Protein AF-A0A7L3KDL0-F1 (afdb_monomer)

Radius of gyration: 12.26 Å; Cα contacts (8 Å, |Δi|>4): 92; chains: 1; bounding box: 28×21×29 Å

Organism: NCBI:txid626378

Nearest PDB structures (foldseek):
  4pjo-assembly4_s  TM=9.500E-01  e=6.116E-06  Homo sapiens
  8i0p-assembly1_j  TM=9.154E-01  e=2.529E-06  Homo sapiens
  8y6o-assembly1_s  TM=9.030E-01  e=6.487E-06  Homo sapiens
  8xi2-assembly1_e  TM=9.488E-01  e=4.268E-05  Chlamydomonas reinhardtii
  8ro1-assembly1_e  TM=9.508E-01  e=1.161E-04  Caenorhabditis elegans

pLDDT: mean 87.26, std 13.69, range [44.25, 96.44]

Foldseek 3Di:
DQDDPDDQDWDWAADPVCNQKIKIFGFRDADPVGPTDGDQIWIAGNPVRDIDTDDD

InterPro domains:
  IPR001163 Sm domain, eukaryotic/archaea-type [PF01423] (10-52)
  IPR001163 Sm domain, eukaryotic/archaea-type [SM00651] (1-56)
  IPR010920 LSM domain superfamily [SSF50182] (5-51)
  IPR027078 Small nuclear ribonucleoprotein E [PTHR11193] (6-56)
  IPR027078 Small nuclear ribonucleoprotein E [cd01718] (1-56)
  IPR047575 Sm domain [PS52002] (1-56)

S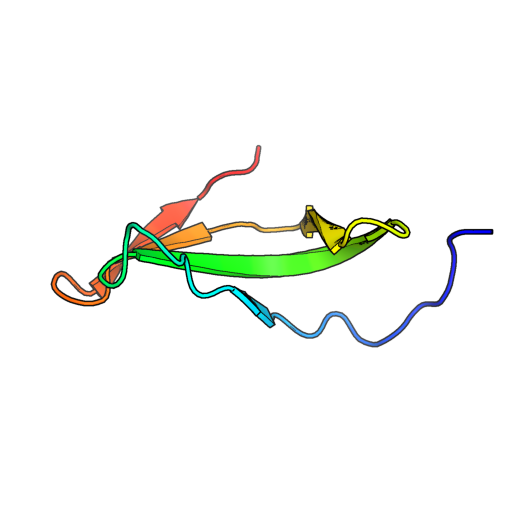equence (56 aa):
LLFHHSQRSRIQVWLYEQVNMRIEGCIIGFDEYMNLVLDDAEEIHSKTKSRKQLGR

Solvent-accessible surface area (backbone atoms only — not comp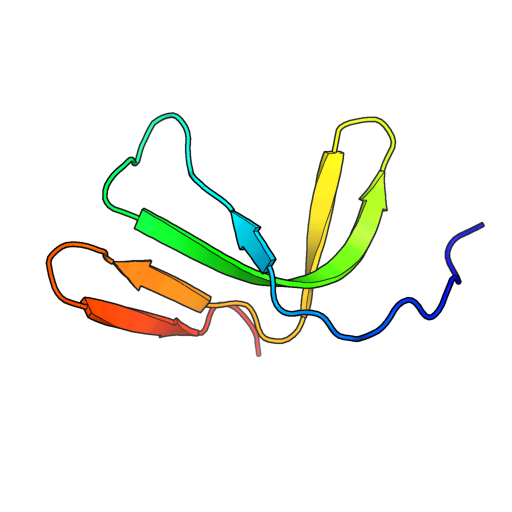arable to full-atom values): 3571 Å² total; per-residue (Å²): 139,93,82,77,92,64,77,87,55,69,44,77,46,80,42,88,90,45,75,56,41,32,42,33,22,23,74,78,45,69,53,99,84,64,54,74,41,59,45,84,23,28,43,36,31,69,86,79,68,47,73,42,79,73,65,132

Secondary structure (DSSP, 8-state):
---------EEEEEPSS-TTEEEEEEEEEE-TT--EEEEEEEEEETTT--EEE---

Structure (mmCIF, N/CA/C/O backbone):
data_AF-A0A7L3KDL0-F1
#
_entry.id   AF-A0A7L3KDL0-F1
#
loop_
_atom_site.group_PDB
_atom_site.id
_atom_site.type_symbol
_atom_site.label_atom_id
_atom_site.label_alt_id
_atom_site.label_comp_id
_atom_site.label_asym_id
_atom_site.label_entity_id
_atom_site.label_seq_id
_atom_site.pdbx_PDB_ins_code
_atom_site.Cartn_x
_atom_site.Cartn_y
_atom_site.Cartn_z
_atom_site.occupancy
_atom_site.B_iso_or_equiv
_atom_site.auth_seq_id
_atom_site.auth_comp_id
_atom_site.auth_asym_id
_atom_site.auth_atom_id
_atom_site.pdbx_PDB_model_num
ATOM 1 N N . LEU A 1 1 ? 15.119 1.718 -16.470 1.00 44.25 1 LEU A N 1
ATOM 2 C CA . LEU A 1 1 ? 15.745 0.398 -16.214 1.00 44.25 1 LEU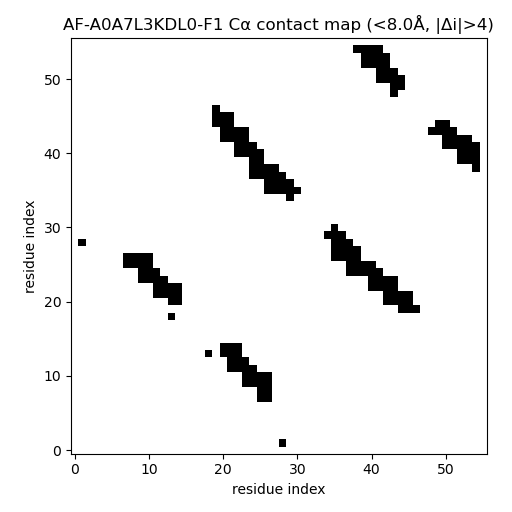 A CA 1
ATOM 3 C C . LEU A 1 1 ? 15.083 -0.190 -14.975 1.00 44.25 1 LEU A C 1
ATOM 5 O O . LEU A 1 1 ? 15.450 0.196 -13.878 1.00 44.25 1 LEU A O 1
ATOM 9 N N . LEU A 1 2 ?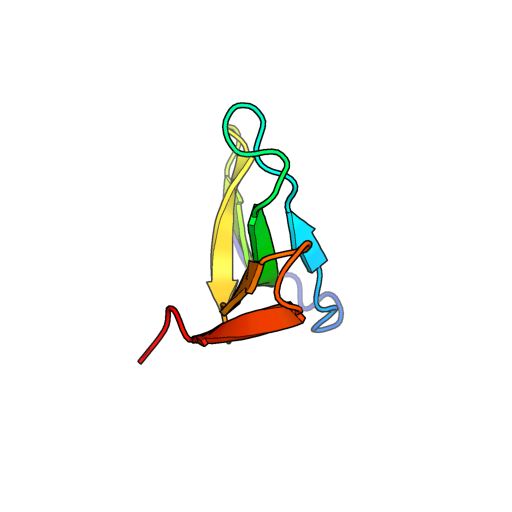 14.056 -1.026 -15.134 1.00 52.53 2 LEU A N 1
ATOM 10 C CA . LEU A 1 2 ? 13.284 -1.564 -14.007 1.00 52.53 2 LEU A CA 1
ATOM 11 C C . LEU A 1 2 ? 13.449 -3.078 -13.930 1.00 52.53 2 LEU A C 1
ATOM 13 O O . LEU A 1 2 ? 12.548 -3.805 -14.308 1.00 52.53 2 LEU A O 1
ATOM 17 N N . PHE A 1 3 ? 14.605 -3.537 -13.453 1.00 65.25 3 PHE A N 1
ATOM 18 C CA . PHE A 1 3 ? 14.726 -4.863 -12.848 1.00 65.25 3 PHE A CA 1
ATOM 19 C C . PHE A 1 3 ? 15.825 -4.816 -11.788 1.00 65.25 3 PHE A C 1
ATOM 21 O O . PHE A 1 3 ? 17.013 -4.882 -12.096 1.00 65.25 3 PHE A O 1
ATOM 28 N N . HIS A 1 4 ? 15.420 -4.717 -10.525 1.00 52.44 4 HIS A N 1
ATOM 29 C CA . HIS A 1 4 ? 16.232 -5.217 -9.428 1.00 52.44 4 HIS A CA 1
ATOM 30 C C . HIS A 1 4 ? 15.333 -6.104 -8.577 1.00 52.44 4 HIS A C 1
ATOM 32 O O . HIS A 1 4 ? 14.380 -5.633 -7.959 1.00 52.44 4 HIS A O 1
ATOM 38 N N . HIS A 1 5 ? 15.602 -7.408 -8.635 1.00 58.62 5 HIS A N 1
ATOM 39 C CA . HIS A 1 5 ? 15.004 -8.427 -7.784 1.00 58.62 5 HIS A CA 1
ATOM 40 C C . HIS A 1 5 ? 15.486 -8.203 -6.347 1.00 58.62 5 HIS A C 1
ATOM 42 O O . HIS A 1 5 ? 16.380 -8.881 -5.848 1.00 58.62 5 HIS A O 1
ATOM 48 N N . SER A 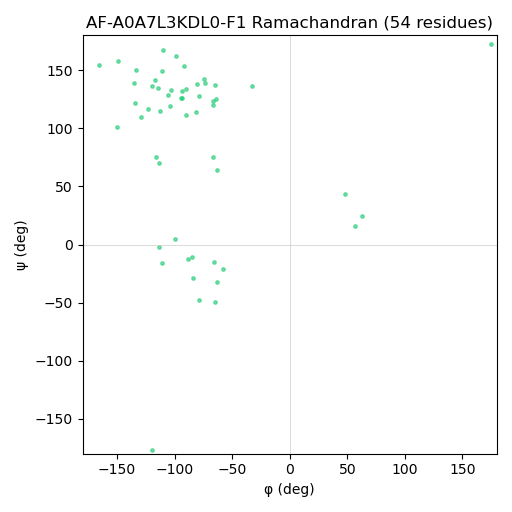1 6 ? 14.924 -7.192 -5.701 1.00 55.78 6 SER A N 1
ATOM 49 C CA . SER A 1 6 ? 14.945 -7.069 -4.255 1.00 55.78 6 SER A CA 1
ATOM 50 C C . SER A 1 6 ? 13.840 -7.979 -3.732 1.00 55.78 6 SER A C 1
ATOM 52 O O . SER A 1 6 ? 12.777 -8.071 -4.342 1.00 55.78 6 SER A O 1
ATOM 54 N N . GLN A 1 7 ? 14.126 -8.710 -2.657 1.00 59.94 7 GLN A N 1
ATOM 55 C CA . GLN A 1 7 ? 13.230 -9.651 -1.976 1.00 59.94 7 GLN A CA 1
ATOM 56 C C . GLN A 1 7 ? 11.762 -9.189 -2.045 1.00 59.94 7 GLN A C 1
ATOM 58 O O . GLN A 1 7 ? 11.514 -8.000 -1.839 1.00 59.94 7 GLN A O 1
ATOM 63 N N . ARG A 1 8 ? 10.810 -10.101 -2.337 1.00 72.50 8 ARG A N 1
ATOM 64 C CA . ARG A 1 8 ? 9.345 -9.858 -2.305 1.00 72.50 8 ARG A CA 1
ATOM 65 C C . ARG A 1 8 ? 8.891 -9.515 -0.877 1.00 72.50 8 ARG A C 1
ATOM 67 O O . ARG A 1 8 ? 8.170 -10.261 -0.220 1.00 72.50 8 ARG A O 1
ATOM 74 N N . SER A 1 9 ? 9.377 -8.398 -0.367 1.00 83.56 9 SER A N 1
ATOM 75 C CA . SER A 1 9 ? 9.073 -7.880 0.946 1.00 83.56 9 SER A CA 1
ATOM 76 C C . SER A 1 9 ? 7.744 -7.170 0.828 1.00 83.56 9 SER A C 1
ATOM 78 O O . SER A 1 9 ? 7.612 -6.166 0.125 1.00 83.56 9 SER A O 1
ATOM 80 N N . ARG A 1 10 ? 6.746 -7.729 1.504 1.00 90.75 10 ARG A N 1
ATOM 81 C CA . ARG A 1 10 ? 5.432 -7.115 1.611 1.00 90.75 10 ARG A CA 1
ATOM 82 C C . ARG A 1 10 ? 5.565 -5.836 2.434 1.00 90.75 10 ARG A C 1
ATOM 84 O O . ARG A 1 10 ? 6.014 -5.875 3.579 1.00 90.75 10 ARG A O 1
ATOM 91 N N . ILE A 1 11 ? 5.210 -4.708 1.835 1.00 93.50 11 ILE A N 1
ATOM 92 C CA . ILE A 1 11 ? 5.226 -3.395 2.479 1.00 93.50 11 ILE A CA 1
ATOM 93 C C . ILE A 1 11 ? 3.827 -3.014 2.953 1.00 93.50 11 ILE A C 1
ATOM 95 O O . ILE A 1 11 ? 2.83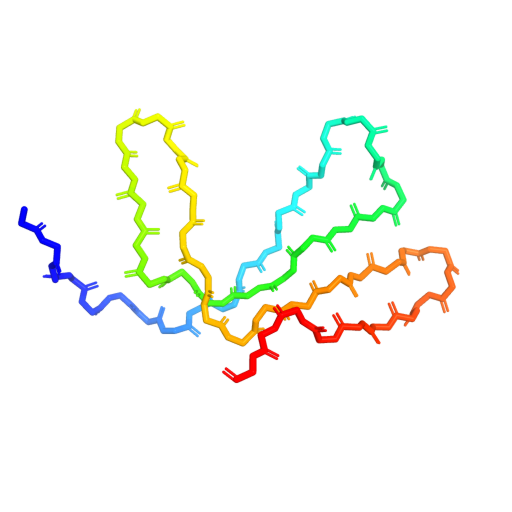6 -3.571 2.485 1.00 93.50 11 ILE A O 1
ATOM 99 N N . GLN A 1 12 ? 3.751 -2.035 3.856 1.00 95.38 12 GLN A N 1
ATOM 100 C CA . GLN A 1 12 ? 2.504 -1.410 4.284 1.00 95.38 12 GLN A CA 1
ATOM 101 C C . GLN A 1 12 ? 2.580 0.101 4.047 1.00 95.38 12 GLN A C 1
ATOM 103 O O . GLN A 1 12 ? 3.388 0.795 4.661 1.00 95.38 12 GLN A O 1
ATOM 108 N N . VAL A 1 13 ? 1.714 0.611 3.178 1.00 95.25 13 VAL A N 1
ATOM 109 C CA . VAL A 1 13 ? 1.590 2.023 2.815 1.00 95.25 13 VAL A CA 1
ATOM 110 C C . VAL A 1 13 ? 0.511 2.671 3.676 1.00 95.25 13 VAL A C 1
ATOM 112 O O . VAL A 1 13 ? -0.623 2.189 3.757 1.00 95.25 13 VAL A O 1
ATOM 115 N N . TRP A 1 14 ? 0.873 3.768 4.337 1.00 95.50 14 TRP A N 1
ATOM 116 C CA . TRP A 1 14 ? -0.038 4.552 5.165 1.00 95.50 14 TRP A CA 1
ATOM 117 C C . TRP A 1 14 ? -0.628 5.675 4.320 1.00 95.50 14 TRP A C 1
ATOM 119 O O . TRP A 1 14 ? 0.099 6.379 3.623 1.00 95.50 14 TRP A O 1
ATOM 129 N N . LEU A 1 15 ? -1.947 5.832 4.383 1.00 95.19 15 LEU A N 1
ATOM 130 C CA . LEU A 1 15 ? -2.652 6.851 3.617 1.00 95.19 15 LEU A CA 1
ATOM 131 C C . LEU A 1 15 ? -2.742 8.141 4.428 1.00 95.19 15 LEU A C 1
ATOM 133 O O . LEU A 1 15 ? -3.103 8.111 5.605 1.00 95.19 15 LEU A O 1
ATOM 137 N N . TYR A 1 16 ? -2.441 9.268 3.784 1.00 93.75 16 TYR A N 1
ATOM 138 C CA . TYR A 1 16 ? -2.438 10.579 4.433 1.00 93.75 16 TYR A CA 1
ATOM 139 C C . TYR A 1 16 ? -3.840 10.991 4.911 1.00 93.75 16 TYR A C 1
ATOM 141 O O . TYR A 1 16 ? -4.023 11.333 6.076 1.00 93.75 16 TYR A O 1
ATOM 149 N N . GLU A 1 17 ? -4.849 10.891 4.042 1.00 94.81 17 GLU A N 1
ATOM 150 C CA . GLU A 1 17 ? -6.222 11.309 4.367 1.00 94.81 17 GLU A CA 1
ATOM 151 C C . GLU A 1 17 ? -7.029 10.227 5.107 1.00 94.81 17 GLU A C 1
ATOM 153 O O . GLU A 1 17 ? -7.915 10.529 5.905 1.00 94.81 17 GLU A O 1
ATOM 158 N N . GLN A 1 18 ? -6.724 8.947 4.877 1.00 92.31 18 GLN A N 1
ATOM 159 C CA . GLN A 1 18 ? -7.483 7.812 5.414 1.00 92.31 18 GLN A CA 1
ATOM 160 C C . GLN A 1 18 ? -6.662 7.004 6.425 1.00 92.31 18 GLN A C 1
ATOM 162 O O . GLN A 1 18 ? -6.336 5.844 6.202 1.00 92.31 18 GLN A O 1
ATOM 167 N N . VAL A 1 19 ? -6.406 7.582 7.601 1.00 93.69 19 VAL A N 1
ATOM 168 C CA . VAL A 1 19 ? -5.560 6.985 8.664 1.00 93.69 19 VAL A CA 1
ATOM 169 C C . VAL A 1 19 ? -6.016 5.609 9.180 1.00 93.69 19 VAL A C 1
ATOM 171 O O . VAL A 1 19 ? -5.234 4.863 9.768 1.00 93.69 19 VAL A O 1
ATOM 174 N N . ASN A 1 20 ? -7.293 5.259 8.986 1.00 95.06 20 ASN A N 1
ATOM 175 C CA . ASN A 1 20 ? -7.846 3.965 9.399 1.00 95.06 20 ASN A CA 1
ATOM 176 C C . ASN A 1 20 ? -7.624 2.859 8.361 1.00 95.06 20 ASN A C 1
ATOM 178 O O . ASN A 1 20 ? -7.876 1.694 8.674 1.00 95.06 20 ASN A O 1
ATOM 182 N N . MET A 1 21 ? -7.180 3.209 7.156 1.00 96.19 21 MET A N 1
ATOM 183 C CA . MET A 1 21 ? -6.942 2.289 6.055 1.00 96.19 21 MET A CA 1
ATOM 184 C C . MET A 1 21 ? -5.459 2.294 5.692 1.00 96.19 21 MET A C 1
ATOM 186 O O . MET A 1 21 ? -4.783 3.320 5.738 1.00 96.19 21 MET A O 1
ATOM 190 N N . ARG A 1 22 ? -4.941 1.115 5.370 1.00 96.44 22 ARG A N 1
ATOM 191 C CA . ARG A 1 22 ? -3.570 0.919 4.899 1.00 96.44 22 ARG A CA 1
ATOM 192 C C . ARG A 1 22 ? -3.610 0.014 3.683 1.00 96.44 22 ARG A C 1
ATOM 194 O O . ARG A 1 22 ? -4.496 -0.832 3.602 1.00 96.44 22 ARG A O 1
ATOM 201 N N . ILE A 1 23 ? -2.665 0.181 2.768 1.00 96.44 23 ILE A N 1
ATOM 202 C CA . ILE A 1 23 ? -2.507 -0.725 1.628 1.00 96.44 23 ILE A CA 1
ATOM 203 C C . ILE A 1 23 ? -1.289 -1.595 1.899 1.00 96.44 23 ILE A C 1
ATOM 205 O O . ILE A 1 23 ? -0.228 -1.077 2.234 1.00 96.44 23 ILE A O 1
ATOM 209 N N . GLU A 1 24 ? -1.428 -2.905 1.779 1.00 95.88 24 GLU A N 1
ATOM 210 C CA . GLU A 1 24 ? -0.299 -3.831 1.803 1.00 95.88 24 GLU A CA 1
ATOM 211 C C . GLU A 1 24 ? -0.088 -4.452 0.433 1.00 95.88 24 GLU A C 1
ATOM 213 O O . GLU A 1 24 ? -1.048 -4.637 -0.301 1.00 95.88 24 GLU A O 1
ATOM 218 N N . GLY A 1 25 ? 1.152 -4.786 0.093 1.00 94.19 25 GLY A N 1
ATOM 219 C CA . GLY A 1 25 ? 1.469 -5.469 -1.160 1.00 94.19 25 GLY A CA 1
ATOM 220 C C . GLY A 1 25 ? 2.971 -5.617 -1.367 1.00 94.19 25 GLY A C 1
ATOM 221 O O . GLY A 1 25 ? 3.770 -5.086 -0.591 1.00 94.19 25 GLY A O 1
ATOM 222 N N . CYS A 1 26 ? 3.368 -6.349 -2.401 1.00 92.81 26 CYS A N 1
ATOM 223 C CA . CYS A 1 26 ? 4.770 -6.479 -2.797 1.00 92.81 26 CYS A CA 1
ATOM 224 C C . CYS A 1 26 ? 5.103 -5.440 -3.871 1.00 92.81 26 CYS A C 1
ATOM 226 O O . CYS A 1 26 ? 4.437 -5.398 -4.899 1.00 92.81 26 CYS A O 1
ATOM 228 N N . ILE A 1 27 ? 6.139 -4.620 -3.675 1.00 91.88 27 ILE A N 1
ATOM 229 C CA . ILE A 1 27 ? 6.544 -3.642 -4.698 1.00 91.88 27 ILE A CA 1
ATOM 230 C C . ILE A 1 27 ? 7.082 -4.382 -5.927 1.00 91.88 27 ILE A C 1
ATOM 232 O O . ILE A 1 27 ? 8.055 -5.127 -5.820 1.00 91.88 27 ILE A O 1
ATOM 236 N N . ILE A 1 28 ? 6.485 -4.130 -7.092 1.00 91.75 28 ILE A N 1
ATOM 237 C CA . ILE A 1 28 ? 6.993 -4.598 -8.392 1.00 91.75 28 ILE A CA 1
ATOM 238 C C . ILE A 1 28 ? 7.523 -3.461 -9.268 1.00 91.75 28 ILE A C 1
ATOM 240 O O . ILE A 1 28 ? 8.276 -3.706 -10.208 1.00 91.75 28 ILE A O 1
ATOM 244 N N . GLY A 1 29 ? 7.191 -2.213 -8.937 1.00 90.00 29 GLY A N 1
ATOM 245 C CA . GLY A 1 29 ? 7.729 -1.034 -9.603 1.00 90.00 29 GLY A CA 1
ATOM 246 C C . GLY A 1 29 ? 7.453 0.243 -8.820 1.00 90.00 29 GLY A C 1
ATOM 247 O O . GLY A 1 29 ? 6.501 0.312 -8.042 1.00 90.00 29 GLY A O 1
ATOM 248 N N . PHE A 1 30 ? 8.299 1.246 -9.032 1.00 92.06 30 PHE A N 1
ATOM 249 C CA . PHE A 1 30 ? 8.099 2.612 -8.562 1.00 92.06 30 PHE A CA 1
ATOM 250 C C . PHE A 1 30 ? 8.744 3.597 -9.545 1.00 92.06 30 PHE A C 1
ATOM 252 O O . PHE A 1 30 ? 9.637 3.208 -10.305 1.00 92.06 30 PHE A O 1
ATOM 259 N N . ASP A 1 31 ? 8.299 4.851 -9.536 1.00 90.62 31 ASP A N 1
ATOM 260 C CA . ASP A 1 31 ? 8.857 5.927 -10.360 1.00 90.62 31 ASP A CA 1
ATOM 261 C C . ASP A 1 31 ? 9.424 7.085 -9.516 1.00 90.62 31 ASP A C 1
ATOM 263 O O . ASP A 1 31 ? 9.467 7.035 -8.285 1.00 90.62 31 ASP A O 1
ATOM 267 N N . GLU A 1 32 ? 9.890 8.135 -10.193 1.00 92.75 32 GLU A N 1
ATOM 268 C CA . GLU A 1 32 ? 10.471 9.339 -9.581 1.00 92.75 32 GLU A CA 1
ATOM 269 C C . GLU A 1 32 ? 9.476 10.175 -8.759 1.00 92.75 32 GLU A C 1
ATOM 271 O O . GLU A 1 32 ? 9.888 11.000 -7.945 1.00 92.75 32 GLU A O 1
ATOM 276 N N . TYR A 1 33 ? 8.178 9.924 -8.922 1.00 93.50 33 TYR A N 1
ATOM 277 C CA . TYR A 1 33 ? 7.098 10.564 -8.174 1.00 93.50 33 TYR A CA 1
ATOM 278 C C . TYR A 1 33 ? 6.580 9.683 -7.030 1.00 93.50 33 TYR A C 1
ATOM 280 O O . TYR A 1 33 ? 5.629 10.062 -6.350 1.00 93.50 33 TYR A O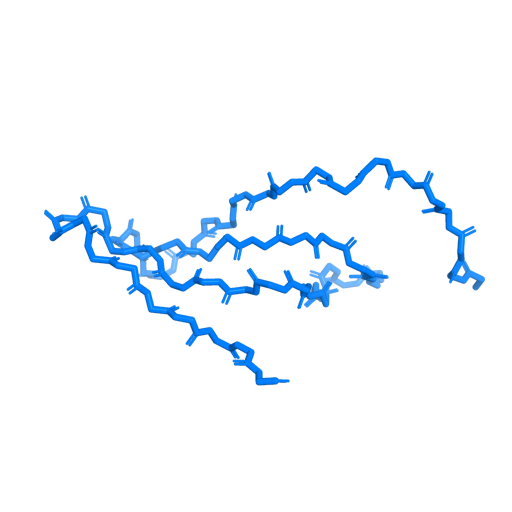 1
ATOM 288 N N . MET A 1 34 ? 7.215 8.526 -6.797 1.00 90.69 34 MET A N 1
ATOM 289 C CA . MET A 1 34 ? 6.798 7.508 -5.830 1.00 90.69 34 MET A CA 1
ATOM 290 C C . MET A 1 34 ? 5.427 6.889 -6.135 1.00 90.69 34 MET A C 1
ATOM 292 O O . MET A 1 34 ? 4.788 6.353 -5.227 1.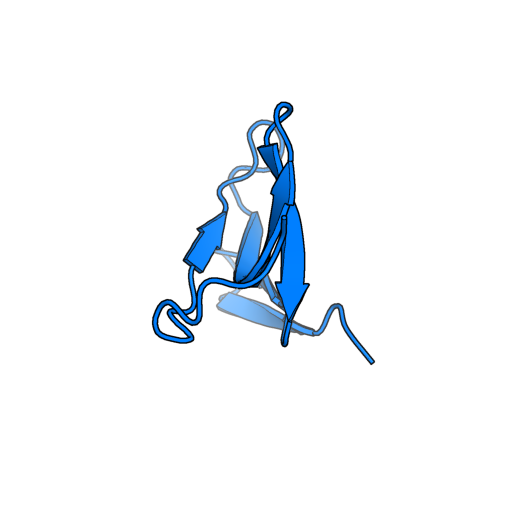00 90.69 34 MET A O 1
ATOM 296 N N . ASN A 1 35 ? 4.972 6.899 -7.393 1.00 92.06 35 ASN A N 1
ATOM 297 C CA . ASN A 1 35 ? 3.843 6.054 -7.772 1.00 92.06 35 ASN A CA 1
ATOM 298 C C . ASN A 1 35 ? 4.271 4.595 -7.606 1.00 92.06 35 ASN A C 1
ATOM 300 O O . ASN A 1 35 ? 5.296 4.184 -8.149 1.00 92.06 35 ASN A O 1
ATOM 304 N N . LEU A 1 36 ? 3.509 3.815 -6.838 1.00 92.06 36 LEU A N 1
ATOM 305 C CA . LEU A 1 36 ? 3.840 2.427 -6.519 1.00 92.06 36 LEU A CA 1
ATOM 306 C C . LEU A 1 36 ? 2.982 1.474 -7.344 1.00 92.06 36 LEU A C 1
ATOM 308 O O . LEU A 1 36 ? 1.759 1.599 -7.378 1.00 92.06 36 LEU A O 1
ATOM 312 N N . VAL A 1 37 ? 3.620 0.470 -7.937 1.00 92.50 37 VAL A N 1
ATOM 313 C CA . VAL A 1 37 ? 2.935 -0.691 -8.502 1.00 92.50 37 VAL A CA 1
ATOM 314 C C . VAL A 1 37 ? 3.142 -1.857 -7.543 1.00 92.50 37 VAL A C 1
ATOM 316 O O . VAL A 1 37 ? 4.283 -2.242 -7.264 1.00 92.50 37 VAL A O 1
ATOM 319 N N . LEU A 1 38 ? 2.038 -2.390 -7.019 1.00 92.44 38 LEU A N 1
ATOM 320 C CA . LEU A 1 38 ? 2.030 -3.460 -6.025 1.00 92.44 38 LEU A CA 1
ATOM 321 C C . LEU A 1 38 ? 1.409 -4.738 -6.602 1.00 92.44 38 LEU A C 1
ATOM 323 O O . LEU A 1 38 ? 0.346 -4.683 -7.215 1.00 92.44 38 LEU A O 1
ATOM 327 N N . ASP A 1 39 ? 2.064 -5.870 -6.363 1.00 92.94 39 ASP A N 1
ATOM 328 C CA . ASP A 1 39 ? 1.534 -7.225 -6.553 1.00 92.94 39 ASP A CA 1
ATOM 329 C C . ASP A 1 39 ? 0.887 -7.717 -5.243 1.00 92.94 39 ASP A C 1
ATOM 331 O O . ASP A 1 39 ? 1.269 -7.257 -4.159 1.00 92.94 39 ASP A O 1
ATOM 335 N N . ASP A 1 40 ? -0.087 -8.629 -5.333 1.00 92.44 40 ASP A N 1
ATOM 336 C CA . ASP A 1 40 ? -0.850 -9.169 -4.187 1.00 92.44 40 ASP A CA 1
ATOM 337 C C . ASP A 1 40 ? -1.381 -8.078 -3.222 1.00 92.44 40 ASP A C 1
ATOM 339 O O . ASP A 1 40 ? -1.250 -8.175 -1.995 1.00 92.44 40 ASP A O 1
ATOM 343 N N . ALA A 1 41 ? -1.916 -6.984 -3.778 1.00 94.88 41 ALA A N 1
ATOM 344 C CA . ALA A 1 41 ? -2.304 -5.811 -3.001 1.00 94.88 41 ALA A CA 1
ATOM 345 C C . ALA A 1 41 ? -3.593 -6.029 -2.183 1.00 94.88 41 ALA A C 1
ATOM 347 O O . ALA A 1 41 ? -4.582 -6.555 -2.691 1.00 94.88 41 ALA A O 1
ATOM 348 N N . GLU A 1 42 ? -3.627 -5.544 -0.941 1.00 96.44 42 GLU A N 1
ATOM 349 C CA . GLU A 1 42 ? -4.769 -5.638 -0.023 1.00 96.44 42 GLU A CA 1
ATOM 350 C C . GLU A 1 42 ? -5.052 -4.308 0.696 1.00 96.44 42 GLU A C 1
ATOM 352 O O . GLU A 1 42 ? -4.137 -3.652 1.195 1.00 96.44 42 GLU A O 1
ATOM 357 N N . GLU A 1 43 ? -6.329 -3.948 0.850 1.00 96.12 43 GLU A N 1
ATOM 358 C CA . GLU A 1 43 ? -6.787 -2.940 1.813 1.00 96.12 43 GLU A CA 1
ATOM 359 C C . GLU A 1 43 ? -6.859 -3.564 3.204 1.00 96.12 43 GLU A C 1
ATOM 361 O O . GLU A 1 43 ? -7.537 -4.571 3.416 1.00 96.12 43 GLU A O 1
ATOM 366 N N . ILE A 1 44 ? -6.220 -2.923 4.175 1.00 96.19 44 ILE A N 1
ATOM 367 C CA . ILE A 1 44 ? -6.262 -3.286 5.585 1.00 96.19 44 ILE A CA 1
ATOM 368 C C . ILE A 1 44 ? -6.991 -2.185 6.347 1.00 96.19 44 ILE A C 1
ATOM 370 O O . ILE A 1 44 ? -6.498 -1.062 6.487 1.00 96.19 44 ILE A O 1
ATOM 374 N N . HIS A 1 45 ? -8.147 -2.517 6.913 1.00 95.50 45 HIS A N 1
ATOM 375 C CA . HIS A 1 45 ? -8.871 -1.610 7.798 1.00 95.50 45 HIS A CA 1
ATOM 376 C C . HIS A 1 45 ? -8.427 -1.834 9.245 1.00 95.50 45 HIS A C 1
ATOM 378 O O . HIS A 1 45 ? -8.715 -2.857 9.866 1.00 95.50 45 HIS A O 1
ATOM 384 N N . SER A 1 46 ? -7.739 -0.852 9.823 1.00 90.12 46 SER A N 1
ATOM 385 C CA . SER A 1 46 ? -7.083 -0.971 11.133 1.00 90.12 46 SER A CA 1
ATOM 386 C C . SER A 1 46 ? -8.060 -1.206 12.292 1.00 90.12 46 SER A C 1
ATOM 388 O O . SER A 1 46 ? -7.703 -1.898 13.248 1.00 90.12 46 SER A O 1
ATOM 390 N N . LYS A 1 47 ? -9.279 -0.650 12.197 1.00 91.00 47 LYS A N 1
ATOM 391 C CA . LYS A 1 47 ? -10.330 -0.742 13.227 1.00 91.00 47 LYS A CA 1
ATOM 392 C C . LYS A 1 47 ? -11.063 -2.082 13.215 1.00 91.00 47 LYS A C 1
ATOM 394 O O . LYS A 1 47 ? -11.235 -2.692 14.260 1.00 91.00 47 LYS A O 1
ATOM 399 N N . THR A 1 48 ? -11.487 -2.531 12.039 1.00 93.50 48 THR A N 1
ATOM 400 C CA . THR A 1 48 ? -12.261 -3.771 11.860 1.00 93.50 48 THR A CA 1
ATOM 401 C C . THR A 1 48 ? -11.374 -4.996 11.671 1.00 93.50 48 THR A C 1
ATOM 403 O O . THR A 1 48 ? -11.875 -6.113 11.700 1.00 93.50 48 THR A O 1
ATOM 406 N N . LYS A 1 49 ? -10.068 -4.797 11.439 1.00 89.69 49 LYS A N 1
ATOM 407 C CA . LYS A 1 49 ? -9.104 -5.833 11.036 1.00 89.69 49 LYS A CA 1
ATOM 408 C C . LYS A 1 49 ? -9.502 -6.568 9.749 1.00 89.69 49 LYS A C 1
ATOM 410 O O . LYS A 1 49 ? -8.940 -7.620 9.453 1.00 89.69 49 LYS A O 1
ATOM 415 N N . SER A 1 50 ? -10.434 -6.012 8.972 1.00 94.75 50 SER A N 1
ATOM 416 C CA . SER A 1 50 ? -10.851 -6.588 7.698 1.00 94.75 50 SER A CA 1
ATOM 417 C C . SER A 1 50 ? -9.786 -6.360 6.633 1.00 94.75 50 SER A C 1
ATOM 419 O O . SER A 1 50 ? -9.153 -5.300 6.591 1.00 94.75 50 SER A O 1
ATOM 421 N N . ARG A 1 51 ? -9.620 -7.367 5.774 1.00 95.56 51 ARG A N 1
ATOM 422 C CA . ARG A 1 51 ? -8.704 -7.353 4.635 1.00 95.56 51 ARG A CA 1
ATOM 423 C C . ARG A 1 51 ? -9.491 -7.536 3.348 1.00 95.56 51 ARG A C 1
ATOM 425 O O . ARG A 1 51 ? -10.376 -8.392 3.307 1.00 95.56 51 ARG A O 1
ATOM 432 N N . LYS A 1 52 ? -9.180 -6.759 2.316 1.00 95.69 52 LYS A N 1
ATOM 433 C CA . LYS A 1 52 ? -9.831 -6.854 1.005 1.00 95.69 52 LYS A CA 1
ATOM 434 C C . LYS A 1 52 ? -8.781 -6.829 -0.101 1.00 95.69 52 LYS A C 1
A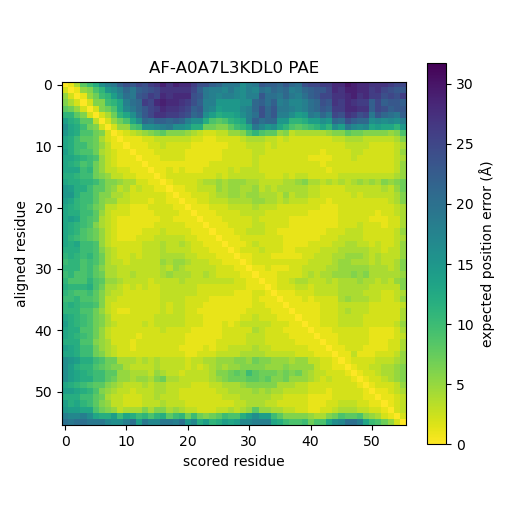TOM 436 O O . LYS A 1 52 ? -8.022 -5.877 -0.192 1.00 95.69 52 LYS A O 1
ATOM 441 N N . GLN A 1 53 ? -8.752 -7.871 -0.930 1.00 95.06 53 GLN A N 1
ATOM 442 C CA . GLN A 1 53 ? -7.849 -7.965 -2.082 1.00 95.06 53 GLN A CA 1
ATOM 443 C C . GLN A 1 53 ? -8.183 -6.886 -3.123 1.00 95.06 53 GLN A C 1
ATOM 445 O O . GLN A 1 53 ? -9.358 -6.636 -3.405 1.00 95.06 53 GLN A O 1
ATOM 450 N N . LEU A 1 54 ? -7.146 -6.260 -3.678 1.00 89.25 54 LEU A N 1
ATOM 451 C CA . LEU A 1 54 ? -7.218 -5.181 -4.668 1.00 89.25 54 LEU A CA 1
ATOM 452 C C . LEU A 1 54 ? -6.679 -5.561 -6.052 1.00 89.25 54 LEU A C 1
ATOM 454 O O . LEU A 1 54 ? -6.765 -4.756 -6.976 1.00 89.25 54 LEU A O 1
ATOM 458 N N . GLY A 1 55 ? -6.166 -6.776 -6.214 1.00 75.12 55 GLY A N 1
ATOM 459 C CA . GLY A 1 55 ? -5.715 -7.320 -7.494 1.00 75.12 55 GLY A CA 1
ATOM 460 C C . GLY A 1 55 ? -6.626 -8.433 -8.005 1.00 75.12 55 GLY A C 1
ATOM 461 O O . GLY A 1 55 ? -7.475 -8.951 -7.273 1.00 75.12 55 GLY A O 1
ATOM 462 N N . ARG A 1 56 ? -6.442 -8.806 -9.270 1.00 58.12 56 ARG A N 1
ATOM 463 C CA . ARG A 1 56 ? -7.032 -9.997 -9.877 1.00 58.12 56 ARG A CA 1
ATOM 464 C C . ARG A 1 56 ? -5.986 -10.716 -10.707 1.00 58.12 56 ARG A C 1
ATOM 466 O O . ARG A 1 56 ? -5.203 -9.996 -11.364 1.00 58.12 56 ARG A O 1
#

Mean predicted aligned error: 5.9 Å